Protein AF-A0A5E5P6Z1-F1 (afdb_monomer)

Nearest PDB structures (foldseek):
  7jqm-assembly2_2t  TM=3.853E-01  e=4.423E+00  Thermus thermophilus HB8
  8ud6-assembly2_2t  TM=3.654E-01  e=3.169E+00  Thermus thermophilus HB8
  6cae-assembly1_1t  TM=3.920E-01  e=5.225E+00  Thermus thermophilus HB8
  6cap-assembly1_T  TM=3.917E-01  e=5.524E+00  Thermus thermophilus HB8

Structure (mmCIF, N/CA/C/O backbone):
data_AF-A0A5E5P6Z1-F1
#
_entry.id   AF-A0A5E5P6Z1-F1
#
loop_
_atom_site.group_PDB
_atom_site.id
_atom_site.type_symbol
_atom_site.label_atom_id
_atom_site.label_alt_id
_atom_site.label_comp_id
_atom_site.label_asym_id
_atom_site.label_entity_id
_atom_site.label_seq_id
_atom_site.pdbx_PDB_ins_code
_atom_site.Cartn_x
_atom_site.Cartn_y
_atom_site.Cartn_z
_atom_site.occupancy
_atom_site.B_iso_or_equiv
_atom_site.auth_seq_id
_atom_site.auth_comp_id
_atom_site.auth_asym_id
_atom_site.auth_atom_id
_atom_site.pdbx_PDB_model_num
ATOM 1 N N . MET A 1 1 ? 10.592 -9.301 16.980 1.00 39.03 1 MET A N 1
ATOM 2 C CA . MET A 1 1 ? 10.159 -9.655 15.615 1.00 39.03 1 MET A CA 1
ATOM 3 C C . MET A 1 1 ? 11.063 -8.871 14.680 1.00 39.03 1 MET A C 1
ATOM 5 O O . MET A 1 1 ? 10.972 -7.653 14.663 1.00 39.03 1 MET A O 1
ATOM 9 N N . LYS A 1 2 ? 12.072 -9.522 14.090 1.00 37.78 2 LYS A N 1
ATOM 10 C CA . LYS A 1 2 ? 12.968 -8.865 13.129 1.00 37.78 2 LYS A CA 1
ATOM 11 C C . LYS A 1 2 ? 12.144 -8.679 11.859 1.00 37.78 2 LYS A C 1
ATOM 13 O O . LYS A 1 2 ? 11.670 -9.678 11.327 1.00 37.78 2 LYS A O 1
ATOM 18 N N . PHE A 1 3 ? 11.911 -7.436 11.447 1.00 44.72 3 PHE A N 1
ATOM 19 C CA . PHE A 1 3 ? 11.426 -7.160 10.099 1.00 44.72 3 PHE A CA 1
ATOM 20 C C . PHE A 1 3 ? 12.416 -7.843 9.150 1.00 44.72 3 PHE A C 1
ATOM 22 O O . PHE A 1 3 ? 13.614 -7.590 9.259 1.00 44.72 3 PHE A O 1
ATOM 29 N N . MET A 1 4 ? 11.937 -8.810 8.360 1.00 46.41 4 MET A N 1
ATOM 30 C CA . MET A 1 4 ? 12.726 -9.447 7.305 1.00 46.41 4 MET A CA 1
ATOM 31 C C . MET A 1 4 ? 13.404 -8.349 6.493 1.00 46.41 4 MET A C 1
ATOM 33 O O . MET A 1 4 ? 12.751 -7.358 6.177 1.00 46.41 4 MET A O 1
ATOM 37 N N . ASP A 1 5 ? 14.694 -8.514 6.215 1.00 45.38 5 ASP A N 1
ATOM 38 C CA . ASP A 1 5 ? 15.476 -7.623 5.367 1.00 45.38 5 ASP A CA 1
ATOM 39 C C . ASP A 1 5 ? 14.731 -7.414 4.030 1.00 45.38 5 ASP A C 1
ATOM 41 O O . ASP A 1 5 ? 14.686 -8.299 3.180 1.00 45.38 5 ASP A O 1
ATOM 45 N N . ILE A 1 6 ? 14.079 -6.254 3.876 1.00 52.19 6 ILE A N 1
ATOM 46 C CA . ILE A 1 6 ? 13.272 -5.874 2.695 1.00 52.19 6 ILE A CA 1
ATOM 47 C C . ILE A 1 6 ? 14.191 -5.524 1.503 1.00 52.19 6 ILE A C 1
ATOM 49 O O . ILE A 1 6 ? 13.711 -5.168 0.435 1.00 52.19 6 ILE A O 1
ATOM 53 N N . GLU A 1 7 ? 15.515 -5.653 1.647 1.00 54.31 7 GLU A N 1
ATOM 54 C CA . GLU A 1 7 ? 16.484 -5.310 0.596 1.00 54.31 7 GLU A CA 1
ATOM 55 C C . GLU A 1 7 ? 16.323 -6.150 -0.690 1.00 54.31 7 GLU A C 1
ATOM 57 O O . GLU A 1 7 ? 16.714 -5.675 -1.750 1.00 54.31 7 GLU A O 1
ATOM 62 N N . ASP A 1 8 ? 15.654 -7.313 -0.632 1.00 59.06 8 ASP A N 1
ATOM 63 C CA . ASP A 1 8 ? 15.358 -8.176 -1.795 1.00 59.06 8 ASP A CA 1
ATOM 64 C C . ASP A 1 8 ? 13.849 -8.340 -2.094 1.00 59.06 8 ASP A C 1
ATOM 66 O O . ASP A 1 8 ? 13.441 -9.233 -2.846 1.00 59.06 8 ASP A O 1
ATOM 70 N N . ALA A 1 9 ? 12.973 -7.525 -1.497 1.00 71.88 9 ALA A N 1
ATOM 71 C CA . ALA A 1 9 ? 11.535 -7.680 -1.710 1.00 71.88 9 ALA A CA 1
ATOM 72 C C . ALA A 1 9 ? 11.146 -7.302 -3.149 1.00 71.88 9 ALA A C 1
ATOM 74 O O . ALA A 1 9 ? 11.302 -6.156 -3.574 1.00 71.88 9 ALA A O 1
ATOM 75 N N . THR A 1 10 ? 10.592 -8.259 -3.900 1.00 89.81 10 THR A N 1
ATOM 76 C CA . THR A 1 10 ? 10.089 -7.973 -5.249 1.00 89.81 10 THR A CA 1
ATOM 77 C C . THR A 1 10 ? 8.891 -7.016 -5.181 1.00 89.81 10 THR A C 1
ATOM 79 O O . THR A 1 10 ? 8.155 -7.023 -4.187 1.00 89.81 10 THR A O 1
ATOM 82 N N . PRO A 1 11 ? 8.630 -6.223 -6.236 1.00 91.25 11 PRO A N 1
ATOM 83 C CA . PRO A 1 11 ? 7.451 -5.361 -6.310 1.00 91.25 11 PRO A CA 1
ATOM 84 C C . PRO A 1 11 ? 6.121 -6.055 -5.974 1.00 91.25 11 PRO A C 1
ATOM 86 O O . PRO A 1 11 ? 5.243 -5.453 -5.360 1.00 91.25 11 PRO A O 1
ATOM 89 N N . GLU A 1 12 ? 5.967 -7.323 -6.354 1.00 93.06 12 GLU A N 1
ATOM 90 C CA . GLU A 1 12 ? 4.792 -8.148 -6.050 1.00 93.06 12 GLU A CA 1
ATOM 91 C C . GLU A 1 12 ? 4.710 -8.494 -4.563 1.00 93.06 12 GLU A C 1
ATOM 93 O O . GLU A 1 12 ? 3.639 -8.404 -3.972 1.00 93.06 12 GLU A O 1
ATOM 98 N N . THR A 1 13 ? 5.846 -8.817 -3.939 1.00 93.06 13 THR A N 1
ATOM 99 C CA . THR A 1 13 ? 5.907 -9.097 -2.497 1.00 93.06 13 THR A CA 1
ATOM 100 C C . THR A 1 13 ? 5.522 -7.857 -1.698 1.00 93.06 13 THR A C 1
ATOM 102 O O . THR A 1 13 ? 4.751 -7.943 -0.745 1.00 93.06 13 THR A O 1
ATOM 105 N N . VAL A 1 14 ? 6.018 -6.685 -2.110 1.00 92.25 14 VAL A N 1
ATOM 106 C CA . VAL A 1 14 ? 5.648 -5.406 -1.491 1.00 92.25 14 VAL A CA 1
ATOM 107 C C . VAL A 1 14 ? 4.145 -5.171 -1.607 1.00 92.25 14 VAL A C 1
ATOM 109 O O . VAL A 1 14 ? 3.508 -4.835 -0.611 1.00 92.25 14 VAL A O 1
ATOM 112 N N . ARG A 1 15 ? 3.558 -5.398 -2.787 1.00 94.81 15 ARG A N 1
ATOM 113 C CA . ARG A 1 15 ? 2.108 -5.291 -2.976 1.00 94.81 15 ARG A CA 1
ATOM 114 C C . ARG A 1 15 ? 1.335 -6.214 -2.037 1.00 94.81 15 ARG A C 1
ATOM 116 O O . ARG A 1 15 ? 0.411 -5.742 -1.383 1.00 94.81 15 ARG A O 1
ATOM 123 N N . ASP A 1 16 ? 1.704 -7.488 -1.959 1.00 93.75 16 ASP A N 1
ATOM 124 C CA . ASP A 1 16 ? 0.988 -8.473 -1.139 1.00 93.75 16 ASP A CA 1
ATOM 125 C C . ASP A 1 16 ? 1.069 -8.134 0.356 1.00 93.75 16 ASP A C 1
ATOM 127 O O . ASP A 1 16 ? 0.094 -8.274 1.095 1.00 93.75 16 ASP A O 1
ATOM 131 N N . VAL A 1 17 ? 2.215 -7.617 0.808 1.00 92.75 17 VAL A N 1
ATOM 132 C CA . VAL A 1 17 ? 2.376 -7.131 2.184 1.00 92.75 17 VAL A CA 1
ATOM 133 C C . VAL A 1 17 ? 1.498 -5.910 2.443 1.00 92.75 17 VAL A C 1
ATOM 135 O O . VAL A 1 17 ? 0.874 -5.837 3.499 1.00 92.75 17 VAL A O 1
ATOM 138 N N . VAL A 1 18 ? 1.431 -4.960 1.508 1.00 92.88 18 VAL A N 1
ATOM 139 C CA . VAL A 1 18 ? 0.584 -3.764 1.637 1.00 92.88 18 VAL A CA 1
ATOM 140 C C . VAL A 1 18 ? -0.895 -4.150 1.677 1.00 92.88 18 VAL A C 1
ATOM 142 O O . VAL A 1 18 ? -1.608 -3.685 2.564 1.00 92.88 18 VAL A O 1
ATOM 145 N N . ASP A 1 19 ? -1.337 -5.043 0.791 1.00 94.19 19 ASP A N 1
ATOM 146 C CA . ASP A 1 19 ? -2.700 -5.590 0.776 1.00 94.19 19 ASP A CA 1
ATOM 147 C C . ASP A 1 19 ? -3.063 -6.220 2.127 1.00 94.19 19 ASP A C 1
ATOM 149 O O . ASP A 1 19 ? -4.041 -5.835 2.769 1.00 94.19 19 ASP A O 1
ATOM 153 N N . MET A 1 20 ? -2.198 -7.102 2.636 1.00 92.75 20 MET A N 1
ATOM 154 C CA . MET A 1 20 ? -2.380 -7.727 3.944 1.00 92.75 20 MET A CA 1
ATOM 155 C C . MET A 1 20 ? -2.366 -6.705 5.091 1.00 92.75 20 MET A C 1
ATOM 157 O O . MET A 1 20 ? -3.111 -6.856 6.056 1.00 92.75 20 MET A O 1
ATOM 161 N N . CYS A 1 21 ? -1.540 -5.660 5.025 1.00 90.81 21 CYS A N 1
ATOM 162 C CA . CYS A 1 21 ? -1.498 -4.633 6.069 1.00 90.81 21 CYS A CA 1
ATOM 163 C C . CYS A 1 21 ? -2.780 -3.797 6.117 1.00 90.81 21 CYS A C 1
ATOM 165 O O . CYS A 1 21 ? -3.193 -3.385 7.200 1.00 90.81 21 CYS A O 1
ATOM 167 N N . ILE A 1 22 ? -3.389 -3.530 4.962 1.00 90.50 22 ILE A N 1
ATOM 168 C CA . ILE A 1 22 ? -4.593 -2.705 4.857 1.00 90.50 22 ILE A CA 1
ATOM 169 C C . ILE A 1 22 ? -5.849 -3.542 5.140 1.00 90.50 22 ILE A C 1
ATOM 171 O O . ILE A 1 22 ? -6.720 -3.094 5.883 1.00 90.50 22 ILE A O 1
ATOM 175 N N . TRP A 1 23 ? -5.921 -4.769 4.615 1.00 90.94 23 TRP A N 1
ATOM 176 C CA . TRP A 1 23 ? -7.144 -5.583 4.602 1.00 90.94 23 TRP A CA 1
ATOM 177 C C . TRP A 1 23 ? -7.053 -6.903 5.377 1.00 90.94 23 TRP A C 1
ATOM 179 O O . TRP A 1 23 ? -8.051 -7.606 5.527 1.00 90.94 23 TRP A O 1
ATOM 189 N N . GLY A 1 24 ? -5.882 -7.264 5.904 1.00 90.44 24 GLY A N 1
ATOM 190 C CA . GLY A 1 24 ? -5.668 -8.538 6.604 1.00 90.44 24 GLY A CA 1
ATOM 191 C C . GLY A 1 24 ? -6.239 -8.596 8.023 1.00 90.44 24 GLY A C 1
ATOM 192 O O . GLY A 1 24 ? -6.260 -9.666 8.633 1.00 90.44 24 GLY A O 1
ATOM 193 N N . PHE A 1 25 ? -6.714 -7.473 8.565 1.00 88.50 25 PHE A N 1
ATOM 194 C CA . PHE A 1 25 ? -7.248 -7.393 9.923 1.00 88.50 25 PHE A CA 1
ATOM 195 C C . PHE A 1 25 ? -8.778 -7.346 9.917 1.00 88.50 25 PHE A C 1
ATOM 197 O O . PHE A 1 25 ? -9.388 -6.434 9.372 1.00 88.50 25 PHE A O 1
ATOM 204 N N . SER A 1 26 ? -9.418 -8.298 10.594 1.00 84.75 26 SER A N 1
ATOM 205 C CA . SER A 1 26 ? -10.886 -8.332 10.737 1.00 84.75 26 SER A CA 1
ATOM 206 C C . SER A 1 26 ? -11.401 -7.375 11.822 1.00 84.75 26 SER A C 1
ATOM 208 O O . SER A 1 26 ? -12.561 -6.977 11.803 1.00 84.75 26 SER A O 1
ATOM 210 N N . SER A 1 27 ? -10.534 -7.036 12.778 1.00 87.38 27 SER A N 1
ATOM 211 C CA . SER A 1 27 ? -10.812 -6.181 13.936 1.00 87.38 27 SER A CA 1
ATOM 212 C C . SER A 1 27 ? -10.396 -4.729 13.652 1.00 87.38 27 SER A C 1
ATOM 214 O O . SER A 1 27 ? -9.198 -4.513 13.433 1.00 87.38 27 SER A O 1
ATOM 216 N N . PRO A 1 28 ? -11.313 -3.740 13.710 1.00 83.62 28 PRO A N 1
ATOM 217 C CA . PRO A 1 28 ? -11.010 -2.332 13.427 1.00 83.62 28 PRO A CA 1
ATOM 218 C C . PRO A 1 28 ? -9.918 -1.723 14.313 1.00 83.62 28 PRO A C 1
ATOM 220 O O . PRO A 1 28 ? -9.170 -0.857 13.874 1.00 83.62 28 PRO A O 1
ATOM 223 N N . GLU A 1 29 ? -9.782 -2.182 15.557 1.00 88.00 29 GLU A N 1
ATOM 224 C CA . GLU A 1 29 ? -8.748 -1.722 16.490 1.00 88.00 29 GLU A CA 1
ATOM 225 C C . GLU A 1 29 ? -7.319 -2.075 16.051 1.00 88.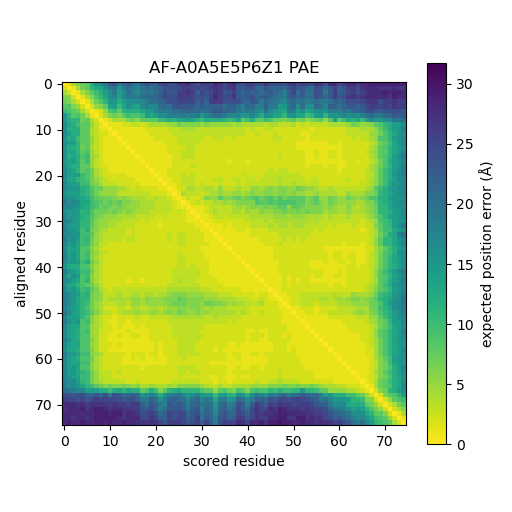00 29 GLU A C 1
ATOM 227 O O . GLU A 1 29 ? -6.364 -1.458 16.520 1.00 88.00 29 GLU A O 1
ATOM 232 N N . ASN A 1 30 ? -7.177 -3.047 15.145 1.00 87.00 30 ASN A N 1
ATOM 233 C CA . ASN A 1 30 ? -5.898 -3.463 14.572 1.00 87.00 30 ASN A CA 1
ATOM 234 C C . ASN A 1 30 ? -5.656 -2.867 13.181 1.00 87.00 30 ASN A C 1
ATOM 236 O O . ASN A 1 30 ? -4.623 -3.144 12.574 1.00 87.00 30 ASN A O 1
ATOM 240 N N . TRP A 1 31 ? -6.596 -2.076 12.658 1.00 89.00 31 TRP A N 1
ATOM 241 C CA . TRP A 1 31 ? -6.429 -1.443 11.358 1.00 89.00 31 TRP A CA 1
ATOM 242 C C . TRP A 1 31 ? -5.330 -0.379 11.415 1.00 89.00 31 TRP A C 1
ATOM 244 O O . TRP A 1 31 ? -5.185 0.326 12.422 1.00 89.00 31 TRP A O 1
ATOM 254 N N . PRO A 1 32 ? -4.541 -0.225 10.339 1.00 91.50 32 PRO A N 1
ATOM 255 C CA . PRO A 1 32 ? -3.497 0.781 10.307 1.00 91.50 32 PRO A CA 1
ATOM 256 C C . PRO A 1 32 ? -4.111 2.181 10.389 1.00 91.50 32 PRO A C 1
ATOM 258 O O . PRO A 1 32 ? -5.138 2.487 9.782 1.00 91.50 32 PRO A O 1
ATOM 261 N N . THR A 1 33 ? -3.472 3.083 11.130 1.00 92.44 33 THR A N 1
ATOM 262 C CA . THR A 1 33 ? -3.972 4.459 11.201 1.00 92.44 33 THR A CA 1
ATOM 263 C C . THR A 1 33 ? -3.869 5.138 9.834 1.00 92.44 33 THR A C 1
ATOM 265 O O . THR A 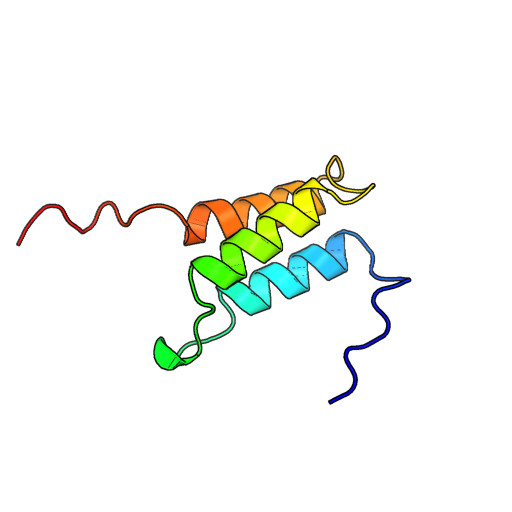1 33 ? -2.963 4.854 9.048 1.00 92.44 33 THR A O 1
ATOM 268 N N . ARG A 1 34 ? -4.752 6.107 9.560 1.00 92.00 34 ARG A N 1
ATOM 269 C CA . ARG A 1 34 ? -4.681 6.905 8.322 1.00 92.00 34 ARG A CA 1
ATOM 270 C C . ARG A 1 34 ? -3.323 7.601 8.152 1.00 92.00 34 ARG A C 1
ATOM 272 O O . ARG A 1 34 ? -2.852 7.739 7.031 1.00 92.00 34 ARG A O 1
ATOM 279 N N . ALA A 1 35 ? -2.673 8.013 9.244 1.00 92.62 35 ALA A N 1
ATOM 280 C CA . ALA A 1 35 ? -1.325 8.582 9.186 1.00 92.62 35 ALA A CA 1
ATOM 281 C C . ALA A 1 35 ? -0.296 7.543 8.708 1.00 92.62 35 ALA A C 1
ATOM 283 O O . ALA A 1 35 ? 0.441 7.809 7.764 1.00 92.62 35 ALA A O 1
ATOM 284 N N . SER A 1 36 ? -0.322 6.334 9.278 1.00 92.50 36 SER A N 1
ATOM 285 C CA . SER A 1 36 ? 0.579 5.239 8.894 1.00 92.50 36 SER A CA 1
ATOM 286 C C . SER A 1 36 ? 0.399 4.807 7.436 1.00 92.50 36 SER A C 1
ATOM 288 O O . SER A 1 36 ? 1.381 4.576 6.735 1.00 92.50 36 SER A O 1
ATOM 290 N N . VAL A 1 37 ? -0.842 4.735 6.941 1.00 93.88 37 VAL A N 1
ATOM 291 C CA . VAL A 1 37 ? -1.102 4.404 5.527 1.00 93.88 37 VAL A CA 1
ATOM 292 C C . VAL A 1 37 ? -0.621 5.516 4.593 1.00 93.88 37 VAL A C 1
ATOM 294 O O . VAL A 1 37 ? -0.132 5.235 3.501 1.00 93.88 37 VAL A O 1
ATOM 297 N N . LYS A 1 38 ? -0.692 6.782 5.021 1.00 94.12 38 LYS A N 1
ATOM 298 C CA . LYS A 1 38 ? -0.141 7.900 4.249 1.00 94.12 38 LYS A CA 1
ATOM 299 C C . LYS A 1 38 ? 1.384 7.824 4.143 1.00 94.12 38 LYS A C 1
ATOM 301 O O . LYS A 1 38 ? 1.908 7.969 3.045 1.00 94.12 38 LYS A O 1
ATOM 306 N N . GLU A 1 39 ? 2.075 7.547 5.246 1.00 94.88 39 GLU A N 1
ATOM 307 C CA . GLU A 1 39 ? 3.533 7.350 5.249 1.00 94.88 39 GLU A CA 1
ATOM 308 C C . GLU A 1 39 ? 3.944 6.173 4.352 1.00 94.88 39 GLU A C 1
ATOM 310 O O . GLU A 1 39 ? 4.882 6.284 3.565 1.00 94.88 39 GLU A O 1
ATOM 315 N N . MET A 1 40 ? 3.194 5.067 4.403 1.00 94.31 40 MET A N 1
ATOM 316 C CA . MET A 1 40 ? 3.398 3.911 3.527 1.00 94.31 40 MET A CA 1
ATOM 317 C C . MET A 1 40 ? 3.242 4.281 2.046 1.00 94.31 40 MET A C 1
ATOM 319 O O . MET A 1 40 ? 4.096 3.940 1.231 1.00 94.31 40 MET A O 1
ATOM 323 N N . MET A 1 41 ? 2.190 5.027 1.698 1.00 94.81 41 MET A N 1
ATOM 324 C CA . MET A 1 41 ? 1.966 5.513 0.336 1.00 94.81 41 MET A CA 1
ATOM 325 C C . MET A 1 41 ? 3.116 6.408 -0.143 1.00 94.81 41 MET A C 1
ATOM 327 O O . MET A 1 41 ? 3.596 6.250 -1.264 1.00 94.81 41 MET A O 1
ATOM 331 N N . GLU A 1 42 ? 3.571 7.340 0.697 1.00 94.88 42 GLU A N 1
ATOM 332 C CA . GLU A 1 42 ? 4.692 8.236 0.392 1.00 94.88 42 GLU A CA 1
ATOM 333 C C . GLU A 1 42 ? 5.994 7.454 0.164 1.00 94.88 42 GLU A C 1
ATOM 335 O O . GLU A 1 42 ? 6.705 7.730 -0.805 1.00 94.88 42 GLU A O 1
ATOM 340 N N . ALA A 1 43 ? 6.261 6.421 0.968 1.00 92.94 43 ALA A N 1
ATOM 341 C CA . ALA A 1 43 ? 7.410 5.538 0.781 1.00 92.94 43 ALA A CA 1
ATOM 342 C C . ALA A 1 43 ? 7.341 4.744 -0.537 1.00 92.94 43 ALA A C 1
ATOM 344 O O . ALA A 1 43 ? 8.334 4.667 -1.261 1.00 92.94 43 ALA A O 1
ATOM 345 N N . LEU A 1 44 ? 6.171 4.200 -0.892 1.00 92.88 44 LEU A N 1
ATOM 346 C CA . LEU A 1 44 ? 5.969 3.484 -2.160 1.00 92.88 44 LEU A CA 1
ATOM 347 C C . LEU A 1 44 ? 6.154 4.404 -3.375 1.00 92.88 44 LEU A C 1
ATOM 349 O O . LEU A 1 44 ? 6.745 3.996 -4.373 1.00 92.88 44 LEU A O 1
ATOM 353 N N . MET A 1 45 ? 5.684 5.652 -3.289 1.00 92.50 45 MET A N 1
ATOM 354 C CA . MET A 1 45 ? 5.859 6.653 -4.350 1.00 92.50 45 MET A CA 1
ATOM 355 C C . MET A 1 45 ? 7.312 7.116 -4.504 1.00 92.50 4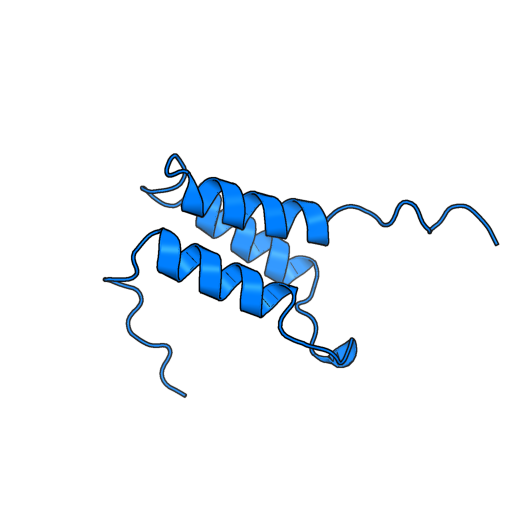5 MET A C 1
ATOM 357 O O . MET A 1 45 ? 7.709 7.489 -5.605 1.00 92.50 45 MET A O 1
ATOM 361 N N . ALA A 1 46 ? 8.092 7.107 -3.421 1.00 91.69 46 ALA A N 1
ATOM 362 C CA . ALA A 1 46 ? 9.505 7.481 -3.427 1.00 91.69 46 ALA A CA 1
ATOM 363 C C . 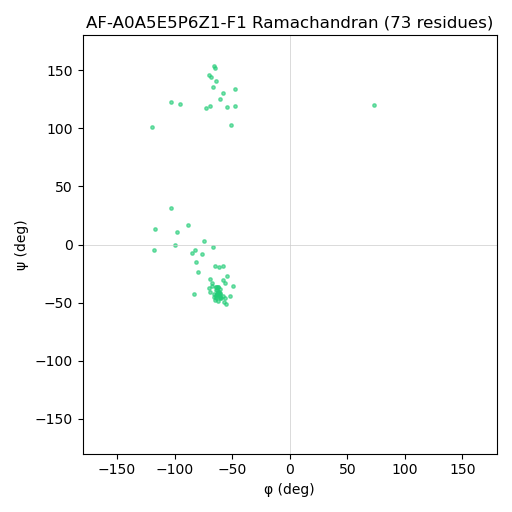ALA A 1 46 ? 10.449 6.326 -3.816 1.00 91.69 46 ALA A C 1
ATOM 365 O O . ALA A 1 46 ? 11.646 6.551 -3.975 1.00 91.69 46 ALA A O 1
ATOM 366 N N . SER A 1 47 ? 9.934 5.102 -3.957 1.00 88.44 47 SER A N 1
ATOM 367 C CA . SER A 1 47 ? 10.715 3.929 -4.356 1.00 88.44 47 SER A CA 1
ATOM 368 C C . SER A 1 47 ? 11.153 4.003 -5.824 1.00 88.44 47 SER A C 1
ATOM 370 O O . SER A 1 47 ? 10.381 4.414 -6.692 1.00 88.44 47 SER A O 1
ATOM 372 N N . ASP A 1 48 ? 12.339 3.471 -6.135 1.00 87.69 48 ASP A N 1
ATOM 373 C CA . ASP A 1 48 ? 12.824 3.285 -7.514 1.00 87.69 48 ASP A CA 1
ATOM 374 C C . ASP A 1 48 ? 11.884 2.408 -8.369 1.00 87.69 48 ASP A C 1
ATOM 376 O O . ASP A 1 48 ? 11.903 2.452 -9.602 1.00 87.69 48 ASP A O 1
ATOM 380 N N . HIS A 1 49 ? 11.007 1.633 -7.722 1.00 88.25 49 HIS A N 1
ATOM 381 C CA . HIS A 1 49 ? 10.000 0.795 -8.366 1.00 88.25 49 HIS A CA 1
ATOM 382 C C . HIS A 1 49 ? 8.607 1.435 -8.432 1.00 88.25 49 HIS A C 1
ATOM 384 O O . HIS A 1 49 ? 7.660 0.752 -8.815 1.00 88.25 49 HIS A O 1
ATOM 390 N N . ALA A 1 50 ? 8.445 2.730 -8.132 1.00 88.38 50 ALA A N 1
ATOM 391 C CA . ALA A 1 50 ? 7.142 3.412 -8.137 1.00 88.38 50 ALA A CA 1
ATOM 392 C C . ALA A 1 50 ? 6.369 3.285 -9.468 1.00 88.38 50 ALA A C 1
ATOM 394 O O . ALA A 1 50 ? 5.138 3.328 -9.501 1.00 88.38 50 ALA A O 1
ATOM 395 N N . HIS A 1 51 ? 7.079 3.104 -10.585 1.00 90.69 51 HIS A N 1
ATOM 396 C CA . HIS A 1 51 ? 6.476 2.891 -11.904 1.00 90.69 51 HIS A CA 1
ATOM 397 C C . HIS A 1 51 ? 6.023 1.447 -12.161 1.00 90.69 51 HIS A C 1
ATOM 399 O O . HIS A 1 51 ? 5.265 1.207 -13.105 1.00 90.69 51 HIS A O 1
ATOM 405 N N . HIS A 1 52 ? 6.469 0.490 -11.347 1.00 95.12 52 HIS A N 1
ATOM 406 C CA . HIS A 1 52 ? 6.146 -0.919 -11.503 1.00 95.12 52 HIS A CA 1
ATOM 407 C C . HIS A 1 52 ? 4.647 -1.162 -11.255 1.00 95.12 52 HIS A C 1
ATOM 409 O O . HIS A 1 52 ? 4.114 -0.654 -10.266 1.00 95.12 52 HIS A O 1
ATOM 415 N N . PRO A 1 53 ? 3.948 -1.957 -12.091 1.00 95.94 53 PRO A N 1
ATOM 416 C CA . PRO A 1 53 ? 2.507 -2.184 -11.955 1.00 95.94 53 PRO A CA 1
ATOM 417 C C . PRO A 1 53 ? 2.073 -2.627 -10.552 1.00 95.94 53 PRO A C 1
ATOM 419 O O . PRO A 1 53 ? 1.129 -2.063 -10.011 1.00 95.94 53 PRO A O 1
ATOM 422 N N . ALA A 1 54 ? 2.809 -3.556 -9.936 1.00 93.94 54 ALA A N 1
ATOM 423 C CA . ALA A 1 54 ? 2.516 -4.035 -8.584 1.00 93.94 54 ALA A CA 1
ATOM 424 C C . ALA A 1 54 ? 2.634 -2.934 -7.508 1.00 93.94 54 ALA A C 1
ATOM 426 O O . ALA A 1 54 ? 1.788 -2.846 -6.624 1.00 93.94 54 ALA A O 1
ATOM 427 N N . ILE A 1 55 ? 3.625 -2.039 -7.608 1.00 95.19 55 ILE A N 1
ATOM 428 C CA . ILE A 1 55 ? 3.756 -0.911 -6.670 1.00 95.19 55 ILE A CA 1
ATOM 429 C C . ILE A 1 55 ? 2.642 0.111 -6.895 1.00 95.19 55 ILE A C 1
ATOM 431 O O . ILE A 1 55 ? 2.097 0.652 -5.937 1.00 95.19 55 ILE A O 1
ATOM 435 N N . ARG A 1 56 ? 2.242 0.349 -8.150 1.00 95.75 56 ARG A N 1
ATOM 436 C CA . ARG A 1 56 ? 1.098 1.223 -8.454 1.00 95.75 56 ARG A CA 1
ATOM 437 C C . ARG A 1 56 ? -0.215 0.665 -7.905 1.00 95.75 56 ARG A C 1
ATOM 439 O O . ARG A 1 56 ? -1.040 1.446 -7.443 1.00 95.75 56 ARG A O 1
ATOM 446 N N . GLU A 1 57 ? -0.394 -0.652 -7.938 1.00 96.00 57 GLU A N 1
ATOM 447 C CA . GLU A 1 57 ? -1.524 -1.343 -7.309 1.00 96.00 57 GLU A CA 1
ATOM 448 C C . GLU A 1 57 ? -1.492 -1.176 -5.782 1.00 96.00 57 GLU A C 1
ATOM 450 O O . GLU A 1 57 ? -2.484 -0.746 -5.199 1.00 96.00 57 GLU A O 1
ATOM 455 N N . ALA A 1 58 ? -0.327 -1.366 -5.152 1.00 95.44 58 ALA A N 1
ATOM 456 C CA . ALA A 1 58 ? -0.135 -1.136 -3.718 1.00 95.44 58 ALA A CA 1
ATOM 457 C C . ALA A 1 58 ? -0.462 0.311 -3.294 1.00 95.44 58 ALA A C 1
ATOM 459 O O . ALA A 1 58 ? -1.171 0.538 -2.316 1.00 95.44 58 ALA A O 1
ATOM 460 N N . ILE A 1 59 ? -0.005 1.302 -4.070 1.00 95.56 59 ILE A N 1
ATOM 461 C CA . ILE A 1 59 ? -0.371 2.716 -3.883 1.00 95.56 59 ILE A CA 1
ATOM 462 C C . ILE A 1 59 ? -1.889 2.900 -4.025 1.00 95.56 59 ILE A C 1
ATOM 464 O O . ILE A 1 59 ? -2.488 3.666 -3.272 1.00 95.56 59 ILE A O 1
ATOM 468 N N . GLY A 1 60 ? -2.519 2.187 -4.963 1.00 95.50 60 GLY A N 1
ATOM 469 C CA . GLY A 1 60 ? -3.970 2.156 -5.140 1.00 95.50 60 GLY A CA 1
ATOM 470 C C . GLY A 1 60 ? -4.709 1.723 -3.875 1.00 95.50 60 GLY A C 1
ATOM 471 O O . GLY A 1 60 ? -5.631 2.423 -3.458 1.00 95.50 60 GLY A O 1
ATOM 472 N N . TYR A 1 61 ? -4.253 0.656 -3.213 1.00 94.81 61 TYR A N 1
ATOM 473 C CA . TYR A 1 61 ? -4.822 0.213 -1.935 1.00 94.81 61 TYR A CA 1
ATOM 474 C C . TYR A 1 61 ? -4.705 1.285 -0.850 1.00 94.81 61 TYR A C 1
ATOM 476 O O . TYR A 1 61 ? -5.674 1.555 -0.138 1.00 94.81 61 TYR A O 1
ATOM 484 N N . CYS A 1 62 ? -3.555 1.963 -0.753 1.00 95.06 62 CYS A N 1
ATOM 485 C CA . CYS A 1 62 ? -3.397 3.074 0.186 1.00 95.06 62 CYS A CA 1
ATOM 486 C C . CYS A 1 62 ? -4.367 4.225 -0.121 1.00 95.06 62 CYS A C 1
ATOM 488 O O . CYS A 1 62 ? -4.968 4.780 0.796 1.00 95.06 62 CYS A O 1
ATOM 490 N N . ILE A 1 63 ? -4.537 4.589 -1.396 1.00 94.44 63 ILE A N 1
ATOM 491 C CA . ILE A 1 63 ? -5.466 5.649 -1.818 1.00 94.44 63 ILE A CA 1
ATOM 492 C C . ILE A 1 63 ? -6.909 5.274 -1.482 1.00 94.44 63 ILE A C 1
ATOM 494 O O . ILE A 1 63 ? -7.663 6.131 -1.023 1.00 94.44 63 ILE A O 1
ATOM 498 N N . GLU A 1 64 ? -7.296 4.021 -1.712 1.00 93.88 64 GLU A N 1
ATOM 499 C CA . GLU A 1 64 ? -8.632 3.518 -1.399 1.00 93.88 64 GLU A CA 1
ATOM 500 C C . GLU A 1 64 ? -8.911 3.592 0.101 1.00 93.88 64 GLU A C 1
ATOM 502 O O . GLU A 1 64 ? -9.904 4.193 0.503 1.00 93.88 64 GLU A O 1
ATOM 507 N N . TYR A 1 65 ? -7.984 3.108 0.928 1.00 91.38 65 TYR A N 1
ATOM 508 C CA . TYR A 1 65 ? -8.094 3.185 2.384 1.00 91.38 65 TYR A CA 1
ATOM 509 C C . TYR A 1 65 ? -8.131 4.631 2.911 1.00 91.38 65 TYR A C 1
ATOM 511 O O . TYR A 1 65 ? -8.818 4.964 3.877 1.00 91.38 65 TYR A O 1
ATOM 519 N N . LEU A 1 66 ? -7.376 5.529 2.272 1.00 91.38 66 LEU A N 1
ATOM 520 C CA . LEU A 1 66 ? -7.346 6.951 2.611 1.00 91.38 66 LEU A CA 1
ATOM 521 C C . LEU A 1 66 ? -8.491 7.741 1.990 1.00 91.38 66 LEU A C 1
ATOM 523 O O . LEU A 1 66 ? -8.622 8.934 2.293 1.00 91.38 66 LEU A O 1
ATOM 527 N N . ARG A 1 67 ? -9.336 7.136 1.153 1.00 89.19 67 ARG A N 1
ATOM 528 C CA . ARG A 1 67 ? -10.5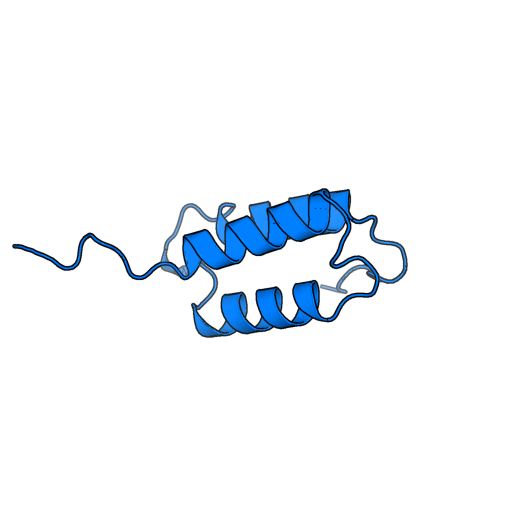10 7.831 0.644 1.00 89.19 67 ARG A CA 1
ATOM 529 C C . ARG A 1 67 ? -11.335 8.277 1.862 1.00 89.19 67 ARG A C 1
ATOM 531 O O . ARG A 1 67 ? -11.485 7.521 2.822 1.00 89.19 67 ARG A O 1
ATOM 538 N N . PRO A 1 68 ? -11.752 9.550 1.934 1.00 72.88 68 PRO A N 1
ATOM 539 C CA . PRO A 1 68 ? -12.730 9.939 2.934 1.00 72.88 68 PRO A CA 1
ATOM 540 C C . PRO A 1 68 ? -13.980 9.109 2.657 1.00 72.88 68 PRO A C 1
ATOM 542 O O . PRO A 1 68 ? -14.451 9.107 1.516 1.00 72.88 68 PRO A O 1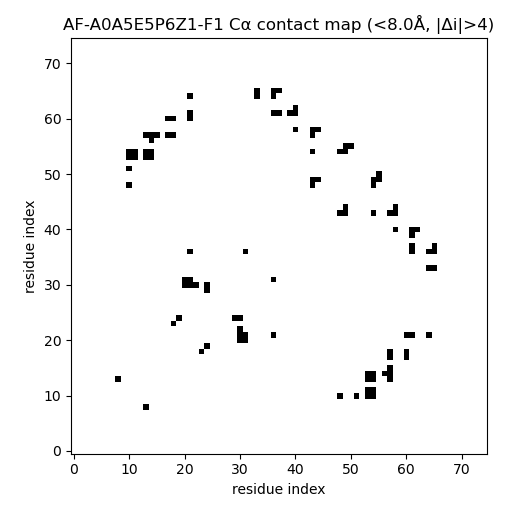
ATOM 545 N N . ASP A 1 69 ? -14.467 8.382 3.664 1.00 62.28 69 ASP A N 1
ATOM 546 C CA . ASP A 1 69 ? -15.720 7.649 3.547 1.00 62.28 69 ASP A CA 1
ATOM 547 C C . ASP A 1 69 ? -16.760 8.592 2.950 1.00 62.28 69 ASP A C 1
ATOM 549 O O . ASP A 1 69 ? -17.074 9.650 3.503 1.00 62.28 69 ASP A O 1
ATOM 553 N N . SER A 1 70 ? -17.284 8.221 1.784 1.00 49.97 70 SER A N 1
ATOM 554 C CA . SER A 1 70 ? -18.473 8.883 1.249 1.00 49.97 70 SER A CA 1
ATOM 555 C C . SER A 1 70 ? -19.705 8.588 2.123 1.00 49.97 70 SER A C 1
ATOM 557 O O . SER A 1 70 ? -20.756 9.175 1.893 1.00 49.97 70 SER A O 1
ATOM 559 N N . ASP A 1 71 ? -19.546 7.767 3.169 1.00 48.66 71 ASP A N 1
ATOM 560 C CA . ASP A 1 71 ? -20.538 7.424 4.189 1.00 48.66 71 ASP A CA 1
ATOM 561 C C . ASP A 1 71 ? -20.566 8.374 5.401 1.00 48.66 71 ASP A C 1
ATOM 563 O O . ASP A 1 71 ? -21.170 8.058 6.420 1.00 48.66 71 ASP A O 1
ATOM 567 N N . ASN A 1 72 ? -19.982 9.577 5.302 1.00 44.75 72 ASN A N 1
ATOM 568 C CA . ASN A 1 72 ? -20.275 10.663 6.253 1.00 44.75 72 ASN A CA 1
ATOM 569 C C . ASN A 1 72 ? -21.223 11.729 5.669 1.00 44.75 72 ASN A C 1
ATOM 571 O O . ASN A 1 72 ? -21.140 12.915 5.996 1.00 44.75 72 ASN A O 1
ATOM 575 N N . ILE A 1 73 ? -22.132 11.304 4.784 1.00 45.75 73 ILE A N 1
ATOM 576 C CA . ILE A 1 73 ? -23.326 12.061 4.400 1.00 45.75 73 ILE A CA 1
ATOM 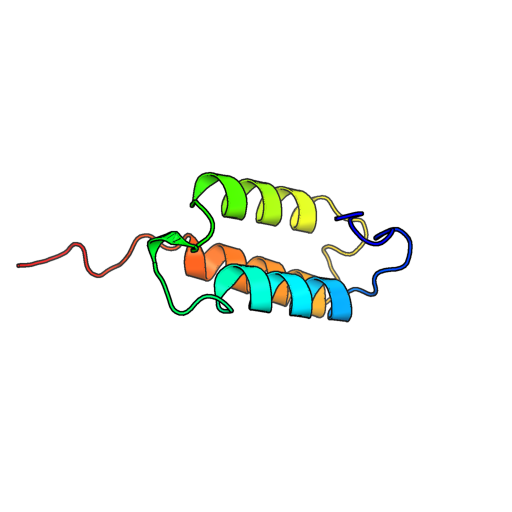577 C C . ILE A 1 73 ? -24.556 11.219 4.771 1.00 45.75 73 ILE A C 1
ATOM 579 O O . ILE A 1 73 ? -24.951 10.345 4.009 1.00 45.75 73 ILE A O 1
ATOM 583 N N . MET A 1 74 ? -25.183 11.587 5.900 1.00 37.47 74 MET A N 1
ATOM 584 C CA . MET A 1 74 ? -26.491 11.127 6.419 1.00 37.47 74 MET A CA 1
ATOM 585 C C . MET A 1 74 ? -26.463 9.686 6.980 1.00 37.47 74 MET A C 1
ATOM 587 O O . MET A 1 74 ? -26.175 8.753 6.248 1.00 37.47 74 MET A O 1
ATOM 591 N N . ILE A 1 75 ? -26.776 9.399 8.252 1.00 38.09 75 ILE A N 1
ATOM 592 C CA . ILE A 1 75 ? -27.864 9.863 9.140 1.00 38.09 75 ILE A CA 1
ATOM 593 C C . ILE A 1 75 ? -27.410 9.722 10.601 1.00 38.09 75 ILE A C 1
ATOM 595 O O . ILE A 1 75 ? -26.788 8.682 10.914 1.00 38.09 75 ILE A O 1
#

Secondary structure (DSSP, 8-state):
-PPP-GGG--HHHHHHHHHHHHHS-SSGGGSPPHHHHHHHHHHHHHSTTTTSHHHHHHHHHHHHHTSPPTT-S--

pLDDT: mean 82.56, std 18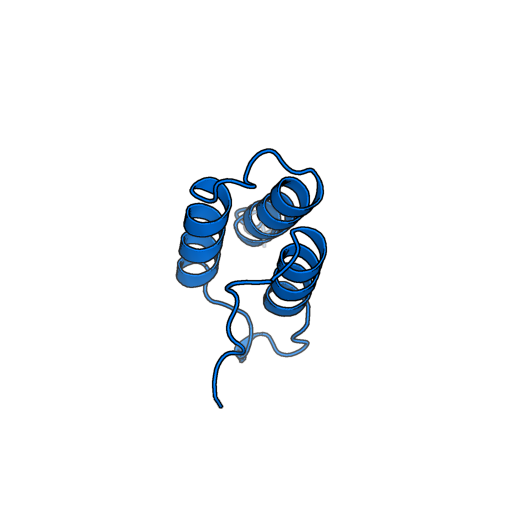.5, range [37.47, 96.0]

Mean predicted aligned error: 7.53 Å

Sequence (75 aa):
MKFMDIEDATPETVRDVVDMCIWGFSSPENWPTRASVKEMMEALMASDHAHHPAIREAIGYCIEYLRPDSDNIMI

Solvent-accessible surface area (backbone atoms only — not comparable to full-atom values): 4568 Å² total; per-residue (Å²): 133,82,79,72,80,65,89,77,60,48,55,59,56,52,20,55,52,46,50,43,56,70,65,63,53,92,50,77,91,68,45,67,50,71,66,57,43,48,54,50,35,53,52,49,65,70,37,98,52,36,83,38,68,41,35,45,49,33,41,46,53,34,51,58,72,62,47,76,68,81,77,77,66,82,132

Radius of gyration: 13.65 Å; Cα contacts (8 Å, |Δi|>4): 55; chains: 1; bounding box: 44×22×28 Å

Foldseek 3Di:
DDDPPCVPPDLQNLLVVLCCQQPVDPDPVSHDDLVRL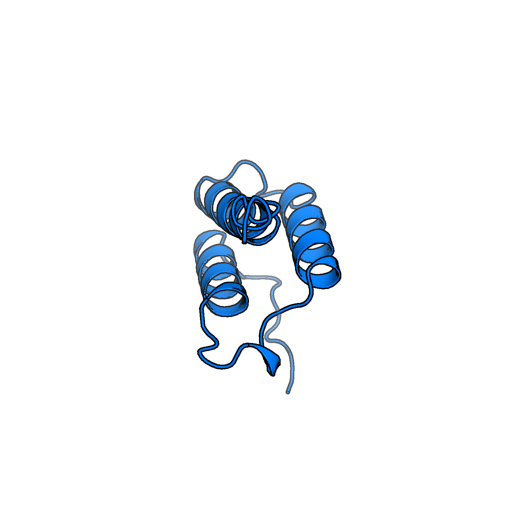VVSLVVLCPDPCVVPPSSVNSNVSSVVSNPDPPVVPDD

Organism: NCBI:txid93218